Protein AF-A0A3D6EI80-F1 (afdb_monomer_lite)

pLDDT: mean 96.28, std 4.87, range [69.44, 98.56]

Structure (mmCIF, N/CA/C/O backbone):
data_AF-A0A3D6EI80-F1
#
_entry.id   AF-A0A3D6EI80-F1
#
loop_
_atom_site.group_PDB
_atom_site.id
_atom_site.type_symbol
_atom_site.label_atom_id
_atom_site.label_alt_id
_atom_site.label_comp_id
_atom_site.label_asym_id
_atom_site.label_entity_id
_atom_site.label_seq_id
_atom_site.pdbx_PDB_ins_code
_atom_site.Cartn_x
_atom_site.Cartn_y
_atom_site.Cartn_z
_atom_site.occupancy
_atom_site.B_iso_or_equiv
_atom_site.auth_seq_id
_atom_site.auth_comp_id
_atom_site.auth_asym_id
_atom_site.auth_atom_id
_atom_site.pdbx_PDB_model_num
ATOM 1 N N . MET A 1 1 ? -12.859 -11.244 14.699 1.00 69.44 1 MET A N 1
ATOM 2 C CA . MET A 1 1 ? -12.116 -9.989 14.430 1.00 69.44 1 MET A CA 1
ATOM 3 C C . MET A 1 1 ? -12.694 -9.344 13.180 1.00 69.44 1 MET A C 1
ATOM 5 O O . MET A 1 1 ? -13.011 -10.080 12.255 1.00 69.44 1 MET A O 1
ATOM 9 N N . LYS A 1 2 ? -12.881 -8.019 13.157 1.00 88.25 2 LYS A N 1
ATOM 10 C CA . LYS A 1 2 ? -13.465 -7.288 12.018 1.00 88.25 2 LYS A CA 1
ATOM 11 C C . LYS A 1 2 ? -12.464 -6.217 11.579 1.00 88.25 2 LYS A C 1
ATOM 13 O O . LYS A 1 2 ? -12.104 -5.375 12.394 1.00 88.25 2 LYS A O 1
ATOM 18 N N . PHE A 1 3 ? -11.990 -6.287 10.338 1.00 94.88 3 PHE A N 1
ATOM 19 C CA . PHE A 1 3 ? -11.095 -5.279 9.764 1.00 94.88 3 PHE A CA 1
ATOM 20 C C . PHE A 1 3 ? -11.909 -4.233 9.006 1.00 94.88 3 PHE A C 1
ATOM 22 O O . PHE A 1 3 ? -12.923 -4.564 8.388 1.00 94.88 3 PHE A O 1
ATOM 29 N N . LYS A 1 4 ? -11.465 -2.974 9.051 1.00 97.00 4 LYS A N 1
ATOM 30 C CA . LYS A 1 4 ? -12.009 -1.914 8.204 1.00 97.00 4 LYS A CA 1
ATOM 31 C C . LYS A 1 4 ? -11.204 -1.892 6.908 1.00 97.00 4 LYS A C 1
ATOM 33 O O . LYS A 1 4 ? -9.986 -1.734 6.945 1.00 97.00 4 LYS A O 1
ATOM 38 N N . VAL A 1 5 ? -11.883 -2.135 5.794 1.00 96.75 5 VAL A N 1
ATOM 39 C CA . VAL A 1 5 ? -11.277 -2.229 4.464 1.00 96.75 5 VAL A CA 1
ATOM 40 C C . VAL A 1 5 ? -11.577 -0.942 3.711 1.00 96.75 5 VAL A C 1
ATOM 42 O O . VAL A 1 5 ? -12.727 -0.507 3.695 1.00 96.75 5 VAL A O 1
ATOM 45 N N . ASN A 1 6 ? -10.545 -0.351 3.115 1.00 97.81 6 ASN A N 1
ATOM 46 C CA . ASN A 1 6 ? -10.660 0.828 2.268 1.00 97.81 6 ASN A CA 1
ATOM 47 C C . ASN A 1 6 ? -11.009 0.421 0.830 1.00 97.81 6 ASN A C 1
ATOM 49 O O . ASN A 1 6 ? -11.986 0.895 0.262 1.00 97.81 6 ASN A O 1
ATOM 53 N N . GLU A 1 7 ? -10.253 -0.527 0.271 1.00 97.81 7 GLU A N 1
ATOM 54 C CA . GLU A 1 7 ? -10.462 -1.023 -1.090 1.00 97.81 7 GLU A CA 1
ATOM 55 C C . GLU A 1 7 ? -9.975 -2.467 -1.264 1.00 97.81 7 GLU A C 1
ATOM 57 O O . GLU A 1 7 ? -9.075 -2.942 -0.562 1.00 97.81 7 GLU A O 1
ATOM 62 N N . VAL A 1 8 ? -10.592 -3.162 -2.223 1.00 98.25 8 VAL A N 1
ATOM 63 C CA . VAL A 1 8 ? -10.205 -4.503 -2.669 1.00 98.25 8 VAL A CA 1
ATOM 64 C C . VAL A 1 8 ? -10.190 -4.515 -4.189 1.00 98.25 8 VAL A C 1
ATOM 66 O O . VAL A 1 8 ? -11.197 -4.191 -4.815 1.00 98.25 8 VAL A O 1
ATOM 69 N N . PHE A 1 9 ? -9.067 -4.904 -4.786 1.00 98.44 9 PHE A N 1
ATOM 70 C CA . PHE A 1 9 ? -8.926 -4.941 -6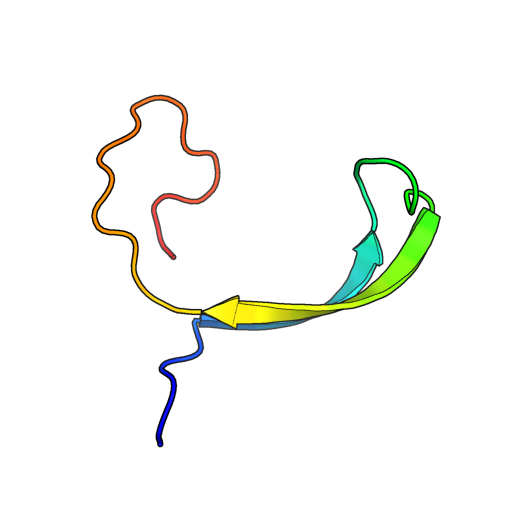.240 1.00 98.44 9 PHE A CA 1
ATOM 71 C C . PHE A 1 9 ? -7.894 -5.978 -6.686 1.00 98.44 9 PHE A C 1
ATOM 73 O O . PHE A 1 9 ? -6.962 -6.316 -5.956 1.00 98.44 9 PHE A O 1
ATOM 80 N N . HIS A 1 10 ? -8.066 -6.497 -7.901 1.00 98.50 10 HIS A N 1
ATOM 81 C CA . HIS A 1 10 ? -7.124 -7.423 -8.524 1.00 98.50 10 HIS A CA 1
ATOM 82 C C . HIS A 1 10 ? -6.262 -6.670 -9.541 1.00 98.50 10 HIS A C 1
ATOM 84 O O . HIS A 1 10 ? -6.795 -5.989 -10.415 1.00 98.50 10 HIS A O 1
ATOM 90 N N . SER A 1 11 ? -4.941 -6.770 -9.412 1.00 98.50 11 SER A N 1
ATOM 91 C CA . SER A 1 11 ? -3.981 -6.080 -10.282 1.00 98.50 11 SER A CA 1
ATOM 92 C C . SER A 1 11 ? -2.634 -6.817 -10.306 1.00 98.50 11 SER A C 1
ATOM 94 O O . SER A 1 11 ? -2.518 -7.935 -9.807 1.00 98.50 11 SER A O 1
ATOM 96 N N . ILE A 1 12 ? -1.609 -6.211 -10.900 1.00 98.50 12 ILE A N 1
ATOM 97 C CA . ILE A 1 12 ? -0.230 -6.705 -10.925 1.00 98.50 12 ILE A CA 1
ATOM 98 C C . ILE A 1 12 ? 0.582 -6.032 -9.810 1.00 98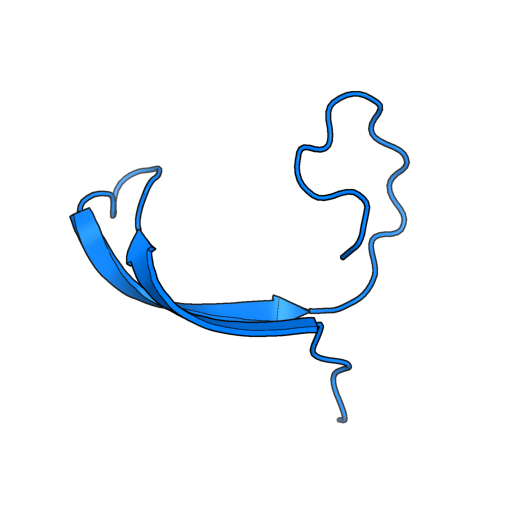.50 12 ILE A C 1
ATOM 100 O O . ILE A 1 12 ? 0.499 -4.819 -9.634 1.00 98.50 12 ILE A O 1
ATOM 104 N N . GLN A 1 13 ? 1.394 -6.795 -9.072 1.00 98.56 13 GLN A N 1
ATOM 105 C CA . GLN A 1 13 ? 2.313 -6.236 -8.079 1.00 98.56 13 GLN A CA 1
ATOM 106 C C . GLN A 1 13 ? 3.362 -5.347 -8.748 1.00 98.56 13 GLN A C 1
ATOM 108 O O . GLN A 1 13 ? 4.097 -5.804 -9.622 1.00 98.56 13 GLN A O 1
ATOM 113 N N . GLY A 1 14 ? 3.432 -4.090 -8.314 1.00 98.38 14 GLY A N 1
ATOM 114 C CA . GLY A 1 14 ? 4.302 -3.069 -8.902 1.00 98.38 14 GLY A CA 1
ATOM 115 C C . GLY A 1 14 ? 5.709 -3.018 -8.311 1.00 98.38 14 GLY A C 1
ATOM 116 O O . GLY A 1 14 ? 6.575 -2.374 -8.888 1.00 98.38 14 GLY A O 1
ATOM 117 N N . GLU A 1 15 ? 5.956 -3.696 -7.185 1.00 98.50 15 GLU A N 1
ATOM 118 C CA . GLU A 1 15 ? 7.179 -3.486 -6.401 1.00 98.50 15 GLU A CA 1
ATOM 119 C C . GLU A 1 15 ? 7.784 -4.765 -5.797 1.00 98.50 15 GLU A C 1
ATOM 121 O O . GLU A 1 15 ? 7.106 -5.767 -5.524 1.00 98.50 15 GLU A O 1
ATOM 126 N N . GLY A 1 16 ? 9.092 -4.691 -5.524 1.00 98.06 16 GLY A N 1
ATOM 127 C CA . GLY A 1 16 ? 9.871 -5.711 -4.824 1.00 98.06 16 GLY A CA 1
ATOM 128 C C . GLY A 1 16 ? 10.115 -6.989 -5.632 1.00 98.06 16 GLY A C 1
ATOM 129 O O . GLY A 1 16 ? 9.942 -7.044 -6.845 1.00 98.06 16 GLY A O 1
ATOM 130 N N . ALA A 1 17 ? 10.494 -8.068 -4.941 1.00 98.38 17 ALA A N 1
ATOM 131 C CA . ALA A 1 17 ? 10.882 -9.339 -5.571 1.00 98.38 17 ALA A CA 1
ATOM 132 C C . ALA A 1 17 ? 9.742 -10.073 -6.311 1.00 98.38 17 ALA A C 1
ATOM 134 O O . ALA A 1 17 ? 9.982 -11.059 -7.004 1.00 98.38 17 ALA A O 1
ATOM 135 N N . ARG A 1 18 ? 8.489 -9.632 -6.135 1.00 97.88 18 ARG A N 1
ATOM 136 C CA . ARG A 1 18 ? 7.297 -10.207 -6.781 1.00 97.88 18 ARG A CA 1
ATOM 137 C C . ARG A 1 18 ? 6.682 -9.277 -7.825 1.00 97.88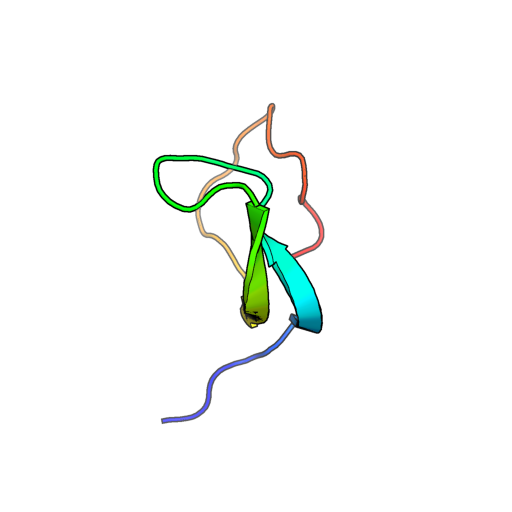 18 ARG A C 1
ATOM 139 O O . ARG A 1 18 ? 5.540 -9.509 -8.220 1.00 97.88 18 ARG A O 1
ATOM 146 N N . ILE A 1 19 ? 7.412 -8.249 -8.251 1.00 98.44 19 ILE A N 1
ATOM 147 C CA . ILE A 1 19 ? 6.980 -7.359 -9.326 1.00 98.44 19 ILE A CA 1
ATOM 148 C C . ILE A 1 19 ? 6.544 -8.165 -10.563 1.00 98.44 19 ILE A C 1
ATOM 150 O O . ILE A 1 19 ? 7.148 -9.184 -10.902 1.00 98.44 19 ILE A O 1
ATOM 154 N N . GLY A 1 20 ? 5.447 -7.754 -11.199 1.00 98.44 20 GLY A N 1
ATOM 155 C CA . GLY A 1 20 ? 4.891 -8.414 -12.384 1.00 98.44 20 GLY A CA 1
ATOM 156 C C . GLY A 1 20 ? 3.919 -9.567 -12.102 1.00 98.44 20 GLY A C 1
ATOM 157 O O . GLY A 1 20 ? 3.313 -10.090 -13.035 1.00 98.44 20 GLY A O 1
ATOM 158 N N . ARG A 1 21 ? 3.712 -9.967 -10.839 1.00 98.50 21 ARG A N 1
ATOM 159 C CA . ARG A 1 21 ? 2.786 -11.063 -10.499 1.00 98.50 21 ARG A CA 1
ATOM 160 C C . ARG A 1 21 ? 1.349 -10.560 -10.291 1.00 98.50 21 ARG A C 1
ATOM 162 O O . ARG A 1 21 ? 1.174 -9.588 -9.558 1.00 98.50 21 ARG A O 1
ATOM 169 N N . PRO A 1 22 ? 0.318 -11.240 -10.828 1.00 98.50 22 PRO A N 1
ATOM 170 C CA . PRO A 1 22 ? -1.076 -10.976 -10.470 1.00 98.50 22 PRO A CA 1
ATOM 171 C C . PRO A 1 22 ? -1.322 -11.199 -8.975 1.00 98.50 22 PRO A C 1
ATOM 173 O O . PRO A 1 22 ? -0.864 -12.198 -8.416 1.00 98.50 22 PRO A O 1
ATOM 176 N N . CYS A 1 23 ? -2.007 -10.263 -8.323 1.00 98.44 23 CYS A N 1
ATOM 177 C CA . CYS A 1 23 ? -2.278 -10.258 -6.888 1.00 98.44 23 CYS A CA 1
ATOM 178 C C . CYS A 1 23 ? -3.647 -9.624 -6.590 1.00 98.44 23 CYS A C 1
ATOM 1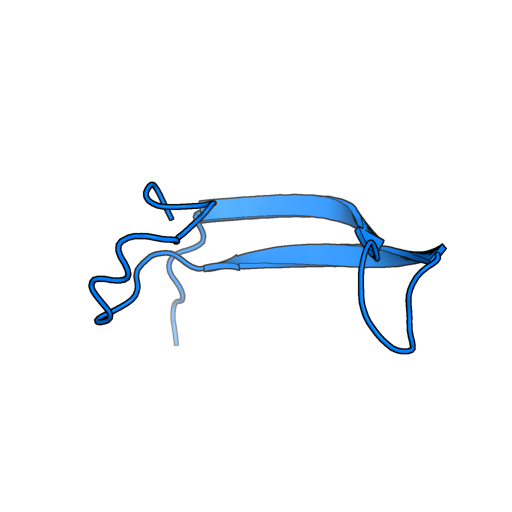80 O O . CYS A 1 23 ? -4.049 -8.638 -7.212 1.00 98.44 23 CYS A O 1
ATOM 182 N N . LEU A 1 24 ? -4.346 -10.172 -5.591 1.00 98.50 24 LEU A N 1
ATOM 183 C CA . LEU A 1 24 ? -5.480 -9.503 -4.956 1.00 98.50 24 LEU A CA 1
ATOM 184 C C . LEU A 1 24 ? -4.945 -8.592 -3.850 1.00 98.50 24 LEU A C 1
ATOM 186 O O . LEU A 1 24 ? -4.317 -9.066 -2.903 1.00 98.50 24 LEU A O 1
ATOM 190 N N . PHE A 1 25 ? -5.207 -7.298 -3.965 1.00 98.56 25 PHE A N 1
ATOM 191 C CA . PHE A 1 25 ? -4.855 -6.304 -2.964 1.00 98.56 25 PHE A CA 1
ATOM 192 C C . PHE A 1 25 ? -6.042 -6.058 -2.043 1.00 98.56 25 PHE A C 1
ATOM 194 O O . PHE A 1 25 ? -7.170 -5.878 -2.500 1.00 98.56 25 PHE A O 1
ATOM 201 N N . ILE A 1 26 ? -5.771 -6.045 -0.740 1.00 98.06 26 ILE A N 1
ATOM 202 C CA . ILE A 1 26 ? -6.722 -5.660 0.302 1.00 98.06 26 ILE A CA 1
ATOM 203 C C . ILE A 1 26 ? -6.068 -4.511 1.065 1.00 98.06 26 ILE A C 1
ATOM 205 O O . ILE A 1 26 ? -5.152 -4.740 1.857 1.00 98.06 26 ILE A O 1
ATOM 209 N N . ARG A 1 27 ? -6.510 -3.275 0.815 1.00 98.19 27 ARG A N 1
ATOM 210 C CA . ARG A 1 27 ? -6.015 -2.102 1.541 1.00 98.19 27 ARG A CA 1
ATOM 211 C C . ARG A 1 27 ? -6.882 -1.872 2.771 1.00 98.19 27 ARG A C 1
ATOM 213 O O . ARG A 1 27 ? -8.091 -1.672 2.660 1.00 98.19 27 ARG A O 1
ATOM 220 N N . LEU A 1 28 ? -6.268 -1.917 3.947 1.00 97.75 28 LEU A N 1
ATOM 221 C CA . LEU A 1 28 ? -6.944 -1.642 5.214 1.00 97.75 28 LEU A CA 1
ATOM 222 C C . LEU A 1 28 ? -7.004 -0.140 5.489 1.00 97.75 28 LEU A C 1
ATOM 224 O O . LEU A 1 28 ? -6.197 0.617 4.957 1.00 97.75 28 LEU A O 1
ATOM 228 N N . THR A 1 29 ? -7.962 0.264 6.322 1.00 97.31 29 THR A N 1
ATOM 229 C CA . THR A 1 29 ? -8.119 1.661 6.726 1.00 97.31 29 THR A CA 1
ATOM 230 C C . THR A 1 29 ? -7.278 1.997 7.959 1.00 97.31 29 THR A C 1
ATOM 232 O O . THR A 1 29 ? -7.394 1.315 8.982 1.00 97.31 29 THR A O 1
ATOM 235 N N . GLY A 1 30 ? -6.550 3.111 7.902 1.00 94.81 30 GLY A N 1
ATOM 236 C CA . GLY A 1 30 ? -5.882 3.767 9.020 1.00 94.81 30 GLY A CA 1
ATOM 237 C C . GLY A 1 30 ? -4.405 3.404 9.191 1.00 94.81 30 GLY A C 1
ATOM 238 O O . GLY A 1 30 ? -4.018 2.237 9.190 1.00 94.81 30 GLY A O 1
ATOM 239 N N . CYS A 1 31 ? -3.589 4.429 9.444 1.00 96.69 31 CYS A N 1
ATOM 240 C CA . CYS A 1 31 ? -2.179 4.324 9.813 1.00 96.69 31 CYS A CA 1
ATOM 241 C C . CYS A 1 31 ? -1.853 5.362 10.908 1.00 96.69 31 CYS A C 1
ATOM 243 O O . CYS A 1 31 ? -2.246 6.520 10.774 1.00 96.69 31 CYS A O 1
ATOM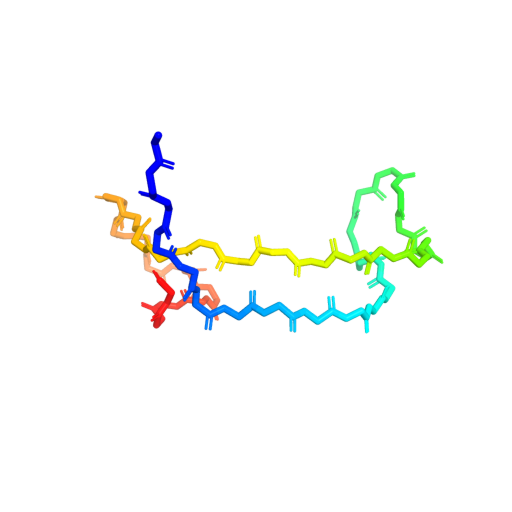 245 N N . PRO A 1 32 ? -1.153 5.002 12.003 1.00 96.81 32 PRO A N 1
ATOM 246 C CA . PRO A 1 32 ? -0.806 5.957 13.061 1.00 96.81 32 PRO A CA 1
ATOM 247 C C . PRO A 1 32 ? 0.365 6.884 12.689 1.00 96.81 32 PRO A C 1
ATOM 249 O O . PRO A 1 32 ? 0.667 7.820 13.431 1.00 96.81 32 PRO A O 1
ATOM 252 N N . LEU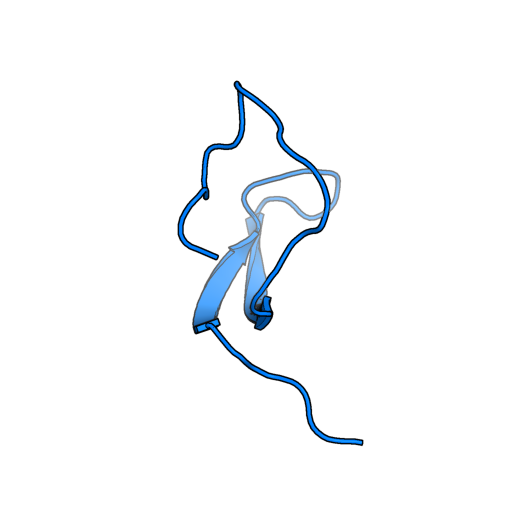 A 1 33 ? 1.050 6.620 11.572 1.00 97.00 33 LEU A N 1
ATOM 253 C CA . LEU A 1 33 ? 2.170 7.428 11.100 1.00 97.00 33 LEU A CA 1
ATOM 254 C C . LEU A 1 33 ? 1.673 8.683 10.372 1.00 97.00 33 LEU A C 1
ATOM 256 O O . LEU A 1 33 ? 0.624 8.678 9.738 1.00 97.00 33 LEU A O 1
ATOM 260 N N . ARG A 1 34 ? 2.458 9.761 10.445 1.00 94.75 34 ARG A N 1
ATOM 261 C CA . ARG A 1 34 ? 2.174 11.056 9.801 1.00 94.75 34 ARG A CA 1
ATOM 262 C C . ARG A 1 34 ? 3.266 11.400 8.789 1.00 94.75 34 ARG A C 1
ATOM 264 O O . ARG A 1 34 ? 3.954 12.408 8.919 1.00 94.75 34 ARG A O 1
ATOM 271 N N . CYS A 1 35 ? 3.498 10.492 7.846 1.00 97.38 35 CYS A N 1
ATOM 272 C CA . CYS A 1 35 ? 4.552 10.636 6.847 1.00 97.38 35 CYS A CA 1
ATOM 273 C C . CYS A 1 35 ? 4.193 11.742 5.845 1.00 97.38 35 CYS A C 1
ATOM 275 O O . CYS A 1 35 ? 3.159 11.647 5.198 1.00 97.38 35 CYS A O 1
ATOM 277 N N . ALA A 1 36 ? 5.072 12.732 5.660 1.00 97.31 36 ALA A N 1
ATOM 278 C CA . ALA A 1 36 ? 4.890 13.794 4.658 1.00 97.31 36 ALA A CA 1
ATOM 279 C C . ALA A 1 36 ? 5.100 13.325 3.202 1.00 97.31 36 ALA A C 1
ATOM 281 O O . ALA A 1 36 ? 4.863 14.078 2.267 1.00 97.31 36 ALA A O 1
ATOM 282 N N . TYR A 1 37 ? 5.599 12.102 3.017 1.00 97.00 37 TYR A N 1
ATOM 283 C CA . TYR A 1 37 ? 5.870 11.481 1.717 1.00 97.00 37 TYR A CA 1
ATOM 284 C C . TYR A 1 37 ? 4.909 10.320 1.416 1.00 97.00 37 TYR A C 1
ATOM 286 O O . TYR A 1 37 ? 5.206 9.484 0.567 1.00 97.00 37 TYR A O 1
ATOM 294 N N . CYS A 1 38 ? 3.796 10.209 2.151 1.00 97.69 38 CYS A N 1
ATOM 295 C CA . CYS A 1 38 ? 2.819 9.154 1.910 1.00 97.69 38 CYS A CA 1
ATOM 296 C C . CYS A 1 38 ? 2.108 9.408 0.577 1.00 97.69 38 CYS A C 1
ATOM 298 O O . CYS A 1 38 ? 1.483 10.445 0.389 1.00 97.69 38 CYS A O 1
ATOM 300 N N . ASP A 1 39 ? 2.168 8.449 -0.337 1.00 97.56 39 ASP A N 1
ATOM 301 C CA . ASP A 1 39 ? 1.454 8.515 -1.615 1.00 97.56 39 ASP A CA 1
ATOM 302 C C . ASP A 1 39 ? -0.048 8.190 -1.486 1.00 97.56 39 ASP A C 1
ATOM 304 O O . ASP A 1 39 ? -0.825 8.433 -2.408 1.00 97.56 39 ASP A O 1
ATOM 308 N N . THR A 1 40 ? -0.472 7.656 -0.334 1.00 96.50 40 THR A N 1
ATOM 309 C CA . THR A 1 40 ? -1.833 7.173 -0.076 1.00 96.50 40 THR A CA 1
ATOM 310 C C . THR A 1 40 ? -2.374 7.709 1.258 1.00 96.50 40 THR A C 1
ATOM 312 O O . THR A 1 40 ? -2.703 6.953 2.170 1.00 96.50 40 THR A O 1
ATOM 315 N N . GLU A 1 41 ? -2.475 9.032 1.401 1.00 93.94 41 GLU A N 1
ATOM 316 C CA . GLU A 1 41 ? -2.913 9.682 2.654 1.00 93.94 41 GLU A CA 1
ATOM 317 C C . GLU A 1 41 ? -4.379 9.420 3.039 1.00 93.94 41 GLU A C 1
ATOM 319 O O . GLU A 1 41 ? -4.756 9.586 4.197 1.00 93.94 41 GLU A O 1
ATOM 324 N N . TYR A 1 42 ? -5.218 9.020 2.081 1.00 91.19 42 TYR A N 1
ATOM 325 C CA . TYR A 1 42 ? -6.652 8.806 2.303 1.00 91.19 42 TYR A CA 1
ATOM 326 C C . TYR A 1 42 ? -6.991 7.451 2.946 1.00 91.19 42 TYR A C 1
ATOM 328 O O . TYR A 1 42 ? -8.155 7.226 3.288 1.00 91.19 42 TYR A O 1
ATOM 336 N N . ALA A 1 43 ? -6.018 6.536 3.041 1.00 86.69 43 ALA A N 1
ATOM 337 C CA . ALA A 1 43 ? -6.228 5.158 3.480 1.00 86.69 43 ALA A CA 1
ATOM 338 C C . ALA A 1 43 ? -6.183 4.994 5.002 1.00 86.69 43 ALA A C 1
ATOM 340 O O . ALA A 1 43 ? -5.219 5.422 5.669 1.00 86.69 43 ALA A O 1
#

Foldseek 3Di:
DDFAWPDWDWDADCDDPRGRDIDIDTHTDDDPDDDPPDPCPRD

Radius of gyration: 12.46 Å; chains: 1; bounding box: 24×25×27 Å

Secondary structure (DSSP, 8-state):
--PPEEEEEEEE--SGGGTT-EEEEEEES--S---TT-S-TT-

Sequence (43 aa):
MKFKVNEVFHSIQGEGARIGRPCLFIRLTGCPLRCAYCDTEYA